Protein AF-A0A090QZ51-F1 (afdb_monomer_lite)

InterPro domains:
  IPR001182 Probable peptidoglycan glycosyltransferase FtsW/RodA [PF01098] (1-153)
  IPR001182 Probable peptidoglycan glycosyltransferase FtsW/RodA [PTHR30474] (1-156)

pLDDT: mean 74.0, std 7.97, range [52.38, 86.44]

Secondary structure (DSSP, 8-state):
-HHHHHHTSPSSPPHHHHHHHHHHHHHHHHHHHTTT-HHHHHHHHHHHHHHHHHTT--HHHHHHHHHHHHHHHHHIIIII--HHHHHHHHHHH-GGGSTTTTTHHHHHHHHHHHHTTTT-S-TT--HHHHTT-STTTTTTTHHHHHHHHHHHHHHHH-

Sequence (158 aa):
MVARFIGNRPLPPSLKHIVIALIMVFVPTILIAKQPDLGTSILIAASGIFVLFLSGISWRIISASVVLVGAFIPVLWLFLMRDYQRTRVLTLFNPESDPLGAGYHIIQSKIAIGSGGLSGKGWMQGTQSQLEFLPERHTDFIFAVIAEEWGLSALLAC

Radius of gyration: 21.2 Å; chains: 1; bounding box: 47×28×55 Å

Organism: NCBI:txid754436

Foldseek 3Di:
DLLVLLVVDDPPDDPVNVVVLVCVQVVVLVVVVVVVNPPVSVVSVVVSLVSNVVRPDDPVVNVVVVVVVVVCVVVCVPPPDDPVRVVLVVCVVPVPVCCPPNSVQVVLLVCLLVQLAAAAPADPSRPSLVVPSHPCCPPPRVVSVCSRHGNPPVVVVD

Structure (mmCIF, N/CA/C/O backbone):
data_AF-A0A090QZ51-F1
#
_entry.id   AF-A0A090QZ51-F1
#
loop_
_atom_site.group_PDB
_atom_site.id
_atom_site.type_symbol
_atom_site.label_atom_id
_atom_site.label_alt_id
_atom_site.label_comp_id
_atom_site.label_asym_id
_atom_site.label_entity_id
_atom_site.label_seq_id
_atom_site.pdbx_PDB_ins_code
_atom_site.Cartn_x
_atom_site.Cartn_y
_atom_site.Cartn_z
_atom_site.occupancy
_atom_site.B_iso_or_equiv
_atom_site.auth_seq_id
_atom_site.auth_comp_id
_atom_site.auth_asym_id
_atom_site.auth_atom_id
_atom_site.pdbx_PDB_model_num
ATOM 1 N N . MET A 1 1 ? -0.083 8.899 20.136 1.00 59.91 1 MET A N 1
ATOM 2 C CA . MET A 1 1 ? -1.198 9.296 21.034 1.00 59.91 1 MET A CA 1
ATOM 3 C C . MET A 1 1 ? -1.954 8.086 21.584 1.00 59.91 1 MET A C 1
ATOM 5 O O . MET A 1 1 ? -2.050 7.964 22.797 1.00 59.91 1 MET A O 1
ATOM 9 N N . VAL A 1 2 ? -2.392 7.156 20.727 1.00 58.47 2 VAL A N 1
ATOM 10 C CA . VAL A 1 2 ? -3.132 5.936 21.120 1.00 58.47 2 VAL A CA 1
ATOM 11 C C . VAL A 1 2 ? -2.358 5.043 22.103 1.00 58.47 2 VAL A C 1
ATOM 13 O O . VAL A 1 2 ? -2.898 4.672 23.140 1.00 58.47 2 VAL A O 1
ATOM 16 N N . ALA A 1 3 ? -1.069 4.784 21.851 1.00 59.44 3 ALA A N 1
ATOM 17 C CA . ALA A 1 3 ? -0.232 3.965 22.739 1.00 59.44 3 ALA A CA 1
ATOM 18 C C . ALA A 1 3 ? -0.116 4.531 24.171 1.00 59.44 3 ALA A C 1
ATOM 20 O O . ALA A 1 3 ? -0.219 3.791 25.145 1.00 59.44 3 ALA A O 1
ATOM 21 N N . ARG A 1 4 ? 0.009 5.859 24.318 1.00 58.78 4 ARG A N 1
ATOM 22 C CA . ARG A 1 4 ? 0.072 6.530 25.631 1.00 58.78 4 ARG A CA 1
ATOM 23 C C . ARG A 1 4 ? -1.274 6.504 26.364 1.00 58.78 4 ARG A C 1
ATOM 25 O O . ARG A 1 4 ? -1.302 6.443 27.586 1.00 58.78 4 ARG A O 1
ATOM 32 N N . PHE A 1 5 ? -2.384 6.554 25.627 1.00 61.53 5 PHE A N 1
ATOM 33 C CA . PHE A 1 5 ? -3.726 6.495 26.209 1.00 61.53 5 PHE A CA 1
ATOM 34 C C . PHE A 1 5 ? -4.056 5.100 26.760 1.00 61.53 5 PHE A C 1
ATOM 36 O O . PHE A 1 5 ? -4.662 4.993 27.824 1.00 61.53 5 PHE A O 1
ATOM 43 N N . ILE A 1 6 ? -3.624 4.049 26.058 1.00 59.75 6 ILE A N 1
ATOM 44 C CA . ILE A 1 6 ? -3.829 2.653 26.462 1.00 59.75 6 ILE A CA 1
ATOM 45 C C . ILE A 1 6 ? -2.866 2.246 27.588 1.00 59.75 6 ILE A C 1
ATOM 47 O O . ILE A 1 6 ? -3.295 1.595 28.533 1.00 59.75 6 ILE A O 1
ATOM 51 N N . GLY A 1 7 ? -1.604 2.691 27.550 1.00 58.34 7 GLY A N 1
ATOM 52 C CA . GLY A 1 7 ? -0.595 2.331 28.557 1.00 58.34 7 GLY A CA 1
ATOM 53 C C . GLY A 1 7 ? -0.881 2.818 29.986 1.00 58.34 7 GLY A C 1
ATOM 54 O O . GLY A 1 7 ? -0.358 2.251 30.936 1.00 58.34 7 GLY A O 1
ATOM 55 N N . ASN A 1 8 ? -1.739 3.829 30.160 1.00 57.94 8 ASN A N 1
ATOM 56 C CA . ASN A 1 8 ? -2.098 4.370 31.478 1.00 57.94 8 ASN A CA 1
ATOM 57 C C . ASN A 1 8 ? -3.334 3.702 32.111 1.00 57.94 8 ASN A C 1
ATOM 59 O O . ASN A 1 8 ? -3.829 4.194 33.127 1.00 57.94 8 ASN A O 1
ATOM 63 N N . ARG A 1 9 ? -3.892 2.640 31.511 1.00 61.78 9 ARG A N 1
ATOM 64 C CA . ARG A 1 9 ? -5.126 2.000 31.996 1.00 61.78 9 ARG A CA 1
ATOM 65 C C . ARG A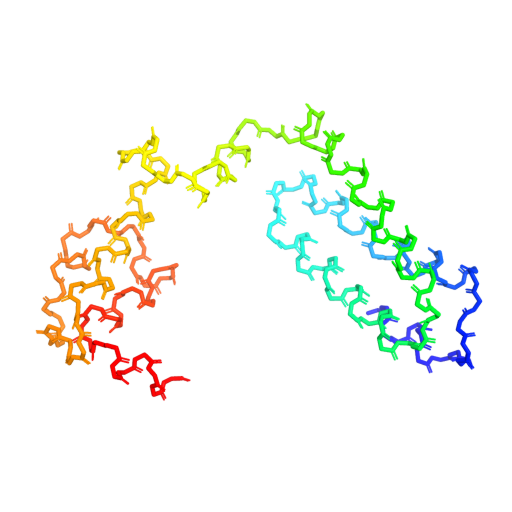 1 9 ? -4.940 0.496 32.218 1.00 61.78 9 ARG A C 1
ATOM 67 O O . ARG A 1 9 ? -4.186 -0.132 31.480 1.00 61.78 9 ARG A O 1
ATOM 74 N N . PRO A 1 10 ? -5.628 -0.093 33.215 1.00 55.59 10 PRO A N 1
ATOM 75 C CA . PRO A 1 10 ? -5.547 -1.525 33.464 1.00 55.59 10 PRO A CA 1
ATOM 76 C C . PRO A 1 10 ? -6.090 -2.316 32.268 1.00 55.59 10 PRO A C 1
ATOM 78 O O . PRO A 1 10 ? -7.141 -1.994 31.709 1.00 55.59 10 PRO A O 1
ATOM 81 N N . LEU A 1 11 ? -5.351 -3.356 31.890 1.00 57.41 11 LEU A N 1
ATOM 82 C CA . LEU A 1 11 ? -5.754 -4.365 30.915 1.00 57.41 11 LEU A CA 1
ATOM 83 C C . LEU A 1 11 ? -6.734 -5.342 31.599 1.00 57.41 11 LEU A C 1
ATOM 85 O O . LEU A 1 11 ? -6.467 -5.728 32.739 1.00 57.41 11 LEU A O 1
ATOM 89 N N . PRO A 1 12 ? -7.828 -5.793 30.955 1.00 56.56 12 PRO A N 1
ATOM 90 C CA . PRO A 1 12 ? -8.292 -5.471 29.605 1.00 56.56 12 PRO A CA 1
ATOM 91 C C . PRO A 1 12 ? -9.102 -4.154 29.531 1.00 56.56 12 PRO A C 1
ATOM 93 O O . PRO A 1 12 ? -9.893 -3.852 30.430 1.00 56.56 12 PRO A O 1
ATOM 96 N N . PRO A 1 13 ? -8.975 -3.376 28.438 1.00 62.75 13 PRO A N 1
ATOM 97 C CA . PRO A 1 13 ? -9.708 -2.123 28.269 1.00 62.75 13 PRO A CA 1
ATOM 98 C C . PRO A 1 13 ? -11.216 -2.371 28.108 1.00 62.75 13 PRO A C 1
ATOM 100 O O . PRO A 1 13 ? -11.648 -3.216 27.325 1.00 62.75 13 PRO A O 1
ATOM 103 N N . SER A 1 14 ? -12.045 -1.597 28.817 1.00 68.62 14 SER A N 1
ATOM 104 C CA . SER A 1 14 ? -13.505 -1.683 28.654 1.00 68.62 14 SER A CA 1
ATOM 105 C C . SER A 1 14 ? -13.958 -1.172 27.277 1.00 68.62 14 SER A C 1
ATOM 107 O O . SER A 1 14 ? -13.278 -0.345 26.666 1.00 68.62 14 SER A O 1
ATOM 109 N N . LEU A 1 15 ? -15.144 -1.592 26.812 1.00 66.56 15 LEU A N 1
ATOM 110 C CA . LEU A 1 15 ? -15.724 -1.183 25.518 1.00 66.56 15 LEU A CA 1
ATOM 111 C C . LEU A 1 15 ? -15.686 0.338 25.281 1.00 66.56 15 LEU A C 1
ATOM 113 O O . LEU A 1 15 ? -15.409 0.780 24.170 1.00 66.56 15 LEU A O 1
ATOM 117 N N . LYS A 1 16 ? -15.879 1.148 26.331 1.00 69.19 16 LYS A N 1
ATOM 118 C CA . LYS A 1 16 ? -15.796 2.617 26.247 1.00 69.19 16 LYS A CA 1
ATOM 119 C C . LYS A 1 16 ? -14.405 3.101 25.819 1.00 69.19 16 LYS A C 1
ATOM 121 O O . LYS A 1 16 ? -14.299 4.039 25.040 1.00 69.19 16 LYS A O 1
ATOM 126 N N . HIS A 1 17 ? -13.341 2.453 26.289 1.00 69.56 17 HIS A N 1
ATOM 127 C CA . HIS A 1 17 ? -11.962 2.810 25.947 1.00 69.56 17 HIS A CA 1
ATOM 128 C C . HIS A 1 17 ? -11.594 2.386 24.529 1.00 69.56 17 HIS A C 1
ATOM 130 O O . HIS A 1 17 ? -10.892 3.126 23.848 1.00 69.56 17 HIS A O 1
ATOM 136 N N . ILE A 1 18 ? -12.114 1.242 24.074 1.00 68.88 18 ILE A N 1
ATOM 137 C CA . ILE A 1 18 ? -11.956 0.782 22.691 1.00 68.88 18 ILE A CA 1
ATOM 138 C C . ILE A 1 18 ? -12.627 1.775 21.739 1.00 68.88 18 ILE A C 1
ATOM 140 O O . ILE A 1 18 ? -11.999 2.206 20.780 1.00 68.88 18 ILE A O 1
ATOM 144 N N . VAL A 1 19 ? -13.854 2.213 22.039 1.00 71.75 19 VAL A N 1
ATOM 145 C CA . VAL A 1 19 ? -14.571 3.209 21.224 1.00 71.75 19 VAL A CA 1
ATOM 146 C C . VAL A 1 19 ? -13.844 4.558 21.207 1.00 71.75 19 VAL A C 1
ATOM 148 O O . VAL A 1 19 ? -13.695 5.150 20.143 1.00 71.75 19 VAL A O 1
ATOM 151 N N . ILE A 1 20 ? -13.329 5.034 22.346 1.00 74.06 20 ILE A N 1
ATOM 152 C CA . ILE A 1 20 ? -12.560 6.291 22.402 1.00 74.06 20 ILE A CA 1
ATOM 153 C C . ILE A 1 20 ? -11.255 6.180 21.601 1.00 74.06 20 ILE A C 1
ATOM 155 O O . ILE A 1 20 ? -10.926 7.092 20.845 1.00 74.06 20 ILE A O 1
ATOM 159 N N . ALA A 1 21 ? -10.527 5.066 21.724 1.00 70.31 21 ALA A N 1
ATOM 160 C CA . ALA A 1 21 ? -9.316 4.824 20.943 1.00 70.31 21 ALA A CA 1
ATOM 161 C C . ALA A 1 21 ? -9.622 4.739 19.439 1.00 70.31 21 ALA A C 1
ATOM 163 O O . ALA A 1 21 ? -8.885 5.305 18.635 1.00 70.31 21 ALA A O 1
ATOM 164 N N . LEU A 1 22 ? -10.740 4.106 19.071 1.00 72.31 22 LEU A N 1
ATOM 165 C CA . LEU A 1 22 ? -11.214 4.022 17.694 1.00 72.31 22 LEU A CA 1
ATOM 166 C C . LEU A 1 22 ? -11.517 5.414 17.136 1.00 72.31 22 LEU A C 1
ATOM 168 O O . LEU A 1 22 ? -11.016 5.756 16.075 1.00 72.31 22 LEU A O 1
ATOM 172 N N . ILE A 1 23 ? -12.255 6.252 17.868 1.00 77.31 23 ILE A N 1
ATOM 173 C CA . ILE A 1 23 ? -12.541 7.638 17.464 1.00 77.31 23 ILE A CA 1
ATOM 174 C C . ILE A 1 23 ? -11.238 8.427 17.289 1.00 77.31 23 ILE A C 1
ATOM 176 O O . ILE A 1 23 ? -11.077 9.145 16.305 1.00 77.31 23 ILE A O 1
ATOM 180 N N . MET A 1 24 ? -10.276 8.252 18.197 1.00 72.44 24 MET A N 1
ATOM 181 C CA . MET A 1 24 ? -8.984 8.937 18.137 1.00 72.44 24 MET A CA 1
ATOM 182 C C . MET A 1 24 ? -8.148 8.546 16.904 1.00 72.44 24 MET A C 1
ATOM 184 O O . MET A 1 24 ? -7.332 9.346 16.455 1.00 72.44 24 MET A O 1
ATOM 188 N N . VAL A 1 25 ? -8.353 7.344 16.353 1.00 72.12 25 VAL A N 1
ATOM 189 C CA . VAL A 1 25 ? -7.737 6.880 15.096 1.00 72.12 25 VAL A CA 1
ATOM 190 C C . VAL A 1 25 ? -8.566 7.306 13.883 1.00 72.12 25 VAL A C 1
ATOM 192 O O . VAL A 1 25 ? -8.025 7.842 12.925 1.00 72.12 25 VAL A O 1
ATOM 195 N N . PHE A 1 26 ? -9.885 7.123 13.922 1.00 74.12 26 PHE A N 1
ATOM 196 C CA . PHE A 1 26 ? -10.756 7.358 12.770 1.00 74.12 26 PHE A CA 1
ATOM 197 C C . PHE A 1 26 ? -10.894 8.836 12.406 1.00 74.12 26 PHE A C 1
ATOM 199 O O . PHE A 1 26 ? -10.982 9.153 11.223 1.00 74.12 26 PHE A O 1
ATOM 206 N N . VAL A 1 27 ? -10.879 9.750 13.382 1.00 77.88 27 VAL A N 1
ATOM 207 C CA . VAL A 1 27 ? -10.945 11.197 13.117 1.00 77.88 27 VAL A CA 1
ATOM 208 C C . VAL A 1 27 ? -9.797 11.663 12.205 1.00 77.88 27 VAL A C 1
ATOM 210 O O . VAL A 1 27 ? -10.092 12.216 11.141 1.00 77.88 27 VAL A O 1
ATOM 213 N N . PRO A 1 28 ? -8.508 11.427 12.532 1.00 73.94 28 PRO A N 1
ATOM 214 C CA . PRO A 1 28 ? -7.417 11.790 11.632 1.00 73.94 28 PRO A CA 1
ATOM 215 C C . PRO A 1 28 ? -7.437 10.982 10.329 1.00 73.94 28 PRO A C 1
ATOM 217 O O . PRO A 1 28 ? -7.177 11.556 9.277 1.00 73.94 28 PRO A O 1
ATOM 220 N N . THR A 1 29 ? -7.817 9.698 10.344 1.00 71.50 29 THR A N 1
ATOM 221 C CA . THR A 1 29 ? -7.929 8.896 9.112 1.00 71.50 29 THR A CA 1
ATOM 222 C C . THR A 1 29 ? -8.936 9.490 8.120 1.00 71.50 29 THR A C 1
ATOM 224 O O . THR A 1 29 ? -8.632 9.579 6.934 1.00 71.50 29 THR A O 1
ATOM 227 N N . ILE A 1 30 ? -10.106 9.950 8.579 1.00 72.81 30 ILE A N 1
ATOM 228 C CA . ILE A 1 30 ? -11.128 10.573 7.718 1.00 72.81 30 ILE A CA 1
ATOM 229 C C . ILE A 1 30 ? -10.653 11.932 7.185 1.00 72.81 30 ILE A C 1
ATOM 231 O O . ILE A 1 30 ? -10.905 12.267 6.026 1.00 72.81 30 ILE A O 1
ATOM 235 N N . LEU A 1 31 ? -9.953 12.714 8.010 1.00 74.00 31 LEU A N 1
ATOM 236 C CA . LEU A 1 31 ? -9.359 13.987 7.592 1.00 74.00 31 LEU A CA 1
ATOM 237 C C . LEU A 1 31 ? -8.300 13.793 6.498 1.00 74.00 31 LEU A C 1
ATOM 239 O O . LEU A 1 31 ? -8.300 14.537 5.521 1.00 74.00 31 LEU A O 1
ATOM 243 N N . ILE A 1 32 ? -7.459 12.767 6.621 1.00 70.31 32 ILE A N 1
ATOM 244 C CA . ILE A 1 32 ? -6.428 12.426 5.628 1.00 70.31 32 ILE A CA 1
ATOM 245 C C . ILE A 1 32 ? -7.060 11.836 4.362 1.00 70.31 32 ILE A C 1
ATOM 247 O O . ILE A 1 32 ? -6.663 12.179 3.254 1.00 70.31 32 ILE A O 1
ATOM 251 N N . ALA A 1 33 ? -8.110 11.023 4.495 1.00 67.00 33 ALA A N 1
ATOM 252 C CA . ALA A 1 33 ? -8.848 10.496 3.348 1.00 67.00 33 ALA A CA 1
ATOM 253 C C . ALA A 1 33 ? -9.507 11.606 2.503 1.00 67.00 33 ALA A C 1
ATOM 255 O O . ALA A 1 33 ? -9.681 11.441 1.296 1.00 67.00 33 ALA A O 1
ATOM 256 N N . LYS A 1 34 ? -9.842 12.757 3.108 1.00 68.81 34 LYS A N 1
ATOM 257 C CA . LYS A 1 34 ? -10.276 13.953 2.367 1.00 68.81 34 LYS A CA 1
ATOM 258 C C . LYS A 1 34 ? -9.147 14.641 1.590 1.00 68.81 34 LYS A C 1
ATOM 260 O O . LYS A 1 34 ? -9.459 15.390 0.668 1.00 68.81 34 LYS A O 1
ATOM 265 N N . GLN A 1 35 ? -7.884 14.419 1.957 1.00 60.88 35 GLN A N 1
ATOM 266 C CA . GLN A 1 35 ? -6.686 15.010 1.341 1.00 60.88 35 GLN A CA 1
ATOM 267 C C . GLN A 1 35 ? -6.100 14.142 0.209 1.00 60.88 35 GLN A C 1
ATOM 269 O O . GLN A 1 35 ? -4.918 14.187 -0.076 1.00 60.88 35 GLN A O 1
ATOM 274 N N . PRO A 1 36 ? -6.950 13.470 -0.575 1.00 64.31 36 PRO A N 1
ATOM 275 C CA . PRO A 1 36 ? -6.607 12.312 -1.425 1.00 64.31 36 PRO A CA 1
ATOM 276 C C . PRO A 1 36 ? -5.461 11.336 -1.048 1.00 64.31 36 PRO A C 1
ATOM 278 O O . PRO A 1 36 ? -5.125 10.488 -1.880 1.00 64.31 36 PRO A O 1
ATOM 281 N N . ASP A 1 37 ? -4.915 11.362 0.172 1.00 69.62 37 ASP A N 1
ATOM 282 C CA . ASP A 1 37 ? -3.750 10.569 0.596 1.00 69.62 37 ASP A CA 1
ATOM 283 C C . ASP A 1 37 ? -4.140 9.196 1.169 1.00 69.62 37 ASP A C 1
ATOM 285 O O . ASP A 1 37 ? -4.020 8.901 2.365 1.00 69.62 37 ASP A O 1
ATOM 289 N N . LEU A 1 38 ? -4.613 8.314 0.283 1.00 67.38 38 LEU A N 1
ATOM 290 C CA . LEU A 1 38 ? -5.050 6.961 0.645 1.00 67.38 38 LEU A CA 1
ATOM 291 C C . LEU A 1 38 ? -3.957 6.148 1.360 1.00 67.38 38 LEU A C 1
ATOM 293 O O . LEU A 1 38 ? -4.256 5.471 2.343 1.00 67.38 38 LEU A O 1
ATOM 297 N N . GLY A 1 39 ? -2.698 6.235 0.919 1.00 68.19 39 GLY A N 1
ATOM 298 C CA . GLY A 1 39 ? -1.596 5.446 1.486 1.00 68.19 39 GLY A CA 1
ATOM 299 C C . GLY A 1 39 ? -1.346 5.743 2.967 1.00 68.19 39 GLY A C 1
ATOM 300 O O . GLY A 1 39 ? -1.324 4.836 3.801 1.00 68.19 39 GLY A O 1
ATOM 301 N N . THR A 1 40 ? -1.252 7.024 3.319 1.00 73.81 40 THR A N 1
ATOM 302 C CA . THR A 1 40 ? -1.020 7.473 4.698 1.00 73.81 40 THR A CA 1
ATOM 303 C C . THR A 1 40 ? -2.193 7.110 5.610 1.00 73.81 40 THR A C 1
ATOM 305 O O . THR A 1 40 ? -1.996 6.693 6.753 1.00 73.81 40 THR A O 1
ATOM 308 N N . SER A 1 41 ? -3.425 7.196 5.094 1.00 71.06 41 SER A N 1
ATOM 309 C CA . SER A 1 41 ? -4.629 6.820 5.844 1.00 71.06 41 SER A CA 1
ATOM 310 C C . SER A 1 41 ? -4.635 5.334 6.238 1.00 71.06 41 SER A C 1
ATOM 312 O O . SER A 1 41 ? -4.970 5.001 7.379 1.00 71.06 41 SER A O 1
ATOM 314 N N . ILE A 1 42 ? -4.182 4.452 5.335 1.00 73.88 42 ILE A N 1
ATOM 315 C CA . ILE A 1 42 ? -4.084 3.004 5.565 1.00 73.88 42 ILE A CA 1
ATOM 316 C C . ILE A 1 42 ? -2.993 2.698 6.593 1.00 73.88 42 ILE A C 1
ATOM 318 O O . ILE A 1 42 ? -3.230 1.913 7.510 1.00 73.88 42 ILE A O 1
ATOM 322 N N . LEU A 1 43 ? -1.827 3.345 6.500 1.00 76.38 43 LEU A N 1
ATOM 323 C CA . LEU A 1 43 ? -0.732 3.174 7.465 1.00 76.38 43 LEU A CA 1
ATOM 324 C C . LEU A 1 43 ? -1.148 3.561 8.893 1.00 76.38 43 LEU A C 1
ATOM 326 O O . LEU A 1 43 ? -0.862 2.842 9.855 1.00 76.38 43 LEU A O 1
ATOM 330 N N . ILE A 1 44 ? -1.867 4.674 9.048 1.00 75.62 44 ILE A N 1
ATOM 331 C CA . ILE A 1 44 ? -2.365 5.127 10.355 1.00 75.62 44 ILE A CA 1
ATOM 332 C C . ILE A 1 44 ? -3.440 4.177 10.895 1.00 75.62 44 ILE A C 1
ATOM 334 O O . ILE A 1 44 ? -3.420 3.833 12.077 1.00 75.62 44 ILE A O 1
ATOM 338 N N . ALA A 1 45 ? -4.346 3.701 10.039 1.00 72.75 45 ALA A N 1
ATOM 339 C CA . ALA A 1 45 ? -5.345 2.714 10.439 1.00 72.75 45 ALA A CA 1
ATOM 340 C C . ALA A 1 45 ? -4.690 1.392 10.881 1.00 72.75 45 ALA A C 1
ATOM 342 O O . ALA A 1 45 ? -4.999 0.883 11.959 1.00 72.75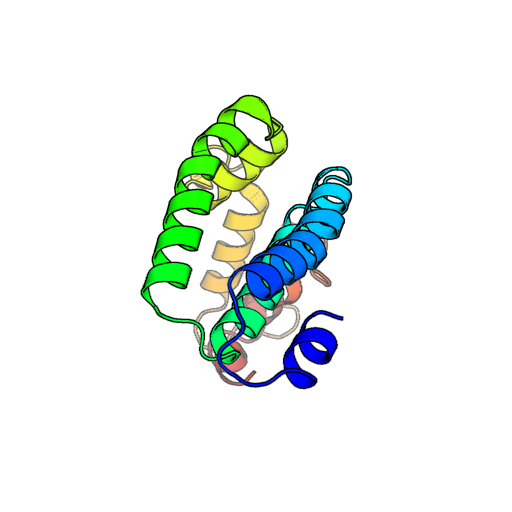 45 ALA A O 1
ATOM 343 N N . ALA A 1 46 ? -3.742 0.870 10.097 1.00 76.06 46 ALA A N 1
ATOM 344 C CA . ALA A 1 46 ? -3.037 -0.375 10.390 1.00 76.06 46 ALA A CA 1
ATOM 345 C C . ALA A 1 46 ? -2.233 -0.287 11.695 1.00 76.06 46 ALA A C 1
ATOM 347 O O . ALA A 1 46 ? -2.338 -1.166 12.550 1.00 76.06 46 ALA A O 1
ATOM 348 N N . SER A 1 47 ? -1.487 0.802 11.896 1.00 76.94 47 SER A N 1
ATOM 349 C CA . SER A 1 47 ? -0.734 1.030 13.137 1.00 76.94 47 SER A CA 1
ATOM 350 C C . SER A 1 47 ? -1.646 1.193 14.359 1.00 76.94 47 SER A C 1
ATOM 352 O O . SER A 1 47 ? -1.361 0.630 15.416 1.00 76.94 47 SER A O 1
ATOM 354 N N . GLY A 1 48 ? -2.781 1.889 14.227 1.00 72.94 48 GLY A N 1
ATOM 355 C CA . GLY A 1 48 ? -3.790 1.994 15.286 1.00 72.94 48 GLY A CA 1
ATOM 356 C C . GLY A 1 48 ? -4.380 0.636 15.683 1.00 72.94 48 GLY A C 1
ATOM 357 O O . GLY A 1 48 ? -4.480 0.330 16.873 1.00 72.94 48 GLY A O 1
ATOM 358 N N . ILE A 1 49 ? -4.705 -0.205 14.697 1.00 72.38 49 ILE A N 1
ATOM 359 C CA . ILE A 1 49 ? -5.185 -1.578 14.913 1.00 72.38 49 ILE A C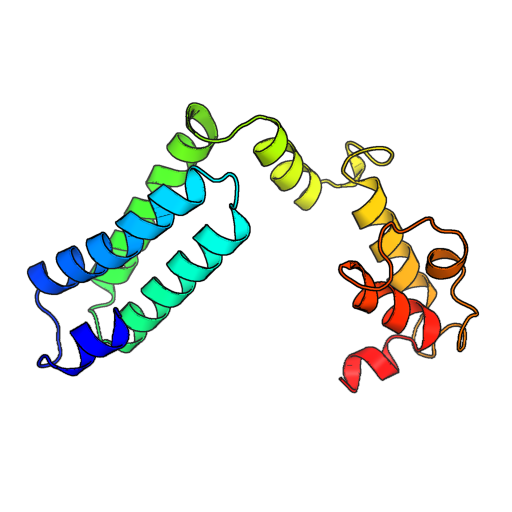A 1
ATOM 360 C C . ILE A 1 49 ? -4.106 -2.432 15.587 1.00 72.38 49 ILE A C 1
ATOM 362 O O . ILE A 1 49 ? -4.414 -3.172 16.517 1.00 72.38 49 ILE A O 1
ATOM 366 N N . PHE A 1 50 ? -2.844 -2.299 15.179 1.00 76.38 50 PHE A N 1
ATOM 367 C CA . PHE A 1 50 ? -1.730 -3.047 15.765 1.00 76.38 50 PHE A CA 1
ATOM 368 C C . PHE A 1 50 ? -1.533 -2.730 17.256 1.00 76.38 50 PHE A C 1
ATOM 370 O O . PHE A 1 50 ? -1.332 -3.628 18.073 1.00 76.38 50 PHE A O 1
ATOM 377 N N . VAL A 1 51 ? -1.681 -1.461 17.647 1.00 72.94 51 VAL A N 1
ATOM 378 C CA . VAL A 1 51 ? -1.633 -1.055 19.062 1.00 72.94 51 VAL A CA 1
ATOM 379 C C . VAL A 1 51 ? -2.821 -1.623 19.852 1.00 72.94 51 VAL A C 1
ATOM 381 O O . VAL A 1 51 ? -2.651 -2.062 20.988 1.00 72.94 51 VAL A O 1
ATOM 384 N N . LEU A 1 52 ? -4.020 -1.655 19.260 1.00 71.50 52 LEU A N 1
ATOM 385 C CA . LEU A 1 52 ? -5.200 -2.272 19.879 1.00 71.50 52 LEU A CA 1
ATOM 386 C C . LEU A 1 52 ? -5.046 -3.794 20.023 1.00 71.50 52 LEU A C 1
ATOM 388 O O . LEU A 1 52 ? -5.466 -4.359 21.031 1.00 71.50 52 LEU A O 1
ATOM 392 N N . PHE A 1 53 ? -4.398 -4.443 19.057 1.00 72.00 53 PHE A N 1
ATOM 393 C CA . PHE A 1 53 ? -4.073 -5.866 19.099 1.00 72.00 53 PHE A CA 1
ATOM 394 C C . PHE A 1 53 ? -3.122 -6.201 20.258 1.00 72.00 53 PHE A C 1
ATOM 396 O O . PHE A 1 53 ? -3.394 -7.112 21.039 1.00 72.00 53 PHE A O 1
ATOM 403 N N . LEU A 1 54 ? -2.060 -5.408 20.440 1.00 70.94 54 LEU A N 1
ATOM 404 C CA . LEU A 1 54 ? -1.110 -5.560 21.552 1.00 70.94 54 LEU A CA 1
ATOM 405 C C . LEU A 1 54 ? -1.726 -5.266 22.931 1.00 70.94 54 LEU A C 1
ATOM 407 O O . LEU A 1 54 ? -1.192 -5.694 23.950 1.00 70.94 54 LEU A O 1
ATOM 411 N N . SER A 1 55 ? -2.871 -4.581 22.982 1.00 68.88 55 SER A N 1
ATOM 412 C CA . SER A 1 55 ? -3.587 -4.243 24.219 1.00 68.88 55 SER A CA 1
ATOM 413 C C . SER A 1 55 ? -4.378 -5.415 24.837 1.00 68.88 55 SER A C 1
ATOM 415 O O . SER A 1 55 ? -5.173 -5.192 25.753 1.00 68.88 55 SER A O 1
ATOM 417 N N . GLY A 1 56 ? -4.228 -6.652 24.349 1.00 66.69 56 GLY A N 1
ATOM 418 C CA . GLY A 1 56 ? -4.872 -7.835 24.943 1.00 66.69 56 GLY A CA 1
ATOM 419 C C . GLY A 1 56 ? -6.403 -7.855 24.826 1.00 66.69 56 GLY A C 1
ATOM 420 O O . GLY A 1 56 ? -7.090 -8.411 25.683 1.00 66.69 56 GLY A O 1
ATOM 421 N N . ILE A 1 57 ? -6.960 -7.217 23.791 1.00 72.31 57 ILE A N 1
ATOM 422 C CA . ILE A 1 57 ? -8.406 -7.193 23.532 1.00 72.31 57 ILE A CA 1
ATOM 423 C C . ILE A 1 57 ? -8.894 -8.603 23.169 1.00 72.31 57 ILE A C 1
ATOM 425 O O . ILE A 1 57 ? -8.229 -9.350 22.456 1.00 72.31 57 ILE A O 1
ATOM 429 N N . SER A 1 58 ? -10.094 -8.970 23.633 1.00 74.81 58 SER A N 1
ATOM 430 C CA . SER A 1 58 ? -10.692 -10.269 23.308 1.00 74.81 58 SER A CA 1
ATOM 431 C C . SER A 1 58 ? -10.830 -10.473 21.792 1.00 74.81 58 SER A C 1
ATOM 433 O O . SER A 1 58 ? -11.320 -9.589 21.081 1.00 74.81 58 SER A O 1
ATOM 435 N N . TRP A 1 59 ? -10.489 -11.671 21.310 1.00 71.88 59 TRP A N 1
ATOM 436 C CA . TRP A 1 59 ? -10.518 -12.020 19.882 1.00 71.88 59 TRP A CA 1
ATOM 437 C C . TRP A 1 59 ? -11.887 -11.802 19.220 1.00 71.88 59 TRP A C 1
ATOM 439 O O . TRP A 1 59 ? -11.960 -11.479 18.040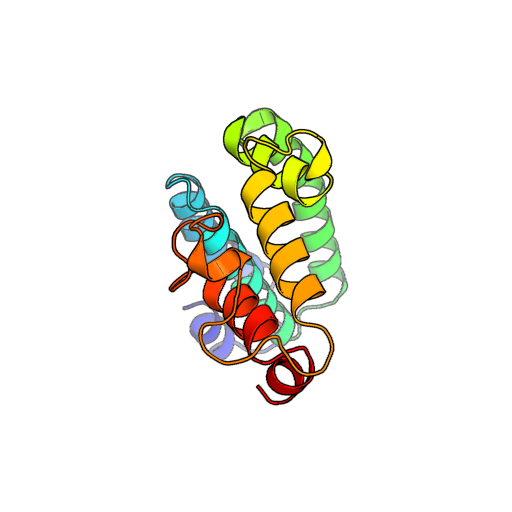 1.00 71.88 59 TRP A O 1
ATOM 449 N N . ARG A 1 60 ? -12.975 -11.907 20.000 1.00 76.00 60 ARG A N 1
ATOM 450 C CA . ARG A 1 60 ? -14.354 -11.641 19.553 1.00 76.00 60 ARG A CA 1
ATOM 451 C C . ARG A 1 60 ? -14.579 -10.187 19.140 1.00 76.00 60 ARG A C 1
ATOM 453 O O . ARG A 1 60 ? -15.295 -9.930 18.183 1.00 76.00 60 ARG A O 1
ATOM 460 N N . ILE A 1 61 ? -13.990 -9.232 19.862 1.00 73.81 61 ILE A N 1
ATOM 461 C CA . ILE A 1 61 ? -14.133 -7.804 19.543 1.00 73.81 61 ILE A CA 1
ATOM 462 C C . ILE A 1 61 ? -13.282 -7.463 18.320 1.00 73.81 61 ILE A C 1
ATOM 464 O O . ILE A 1 61 ? -13.726 -6.707 17.459 1.00 73.81 61 ILE A O 1
ATOM 468 N N . ILE A 1 62 ? -12.090 -8.058 18.211 1.00 74.50 62 ILE A N 1
ATOM 469 C CA . ILE A 1 62 ? -11.211 -7.889 17.049 1.00 74.50 62 ILE A CA 1
ATOM 470 C C . ILE A 1 62 ? -11.905 -8.424 15.793 1.00 74.50 62 ILE A C 1
ATOM 472 O O . ILE A 1 62 ? -12.042 -7.687 14.820 1.00 74.50 62 ILE A O 1
ATOM 476 N N . SER A 1 63 ? -12.419 -9.657 15.828 1.00 76.56 63 SER A N 1
ATOM 477 C CA . SER A 1 63 ? -13.123 -10.241 14.684 1.00 76.56 63 SER A CA 1
ATOM 478 C C . SER A 1 63 ? -14.390 -9.463 14.323 1.00 76.56 63 SER A C 1
ATOM 480 O O . SER A 1 63 ? -14.596 -9.172 13.148 1.00 76.56 63 SER A O 1
ATOM 482 N N . ALA A 1 64 ? -15.191 -9.037 15.305 1.00 79.00 64 ALA A N 1
ATOM 483 C CA . ALA A 1 64 ? -16.365 -8.197 15.058 1.00 79.00 64 ALA A CA 1
ATOM 484 C C . ALA A 1 64 ? -15.997 -6.858 14.397 1.00 79.00 64 ALA A C 1
ATOM 486 O O . ALA A 1 64 ? -16.676 -6.418 13.472 1.00 79.00 64 ALA A O 1
ATOM 487 N N . SER A 1 65 ? -14.899 -6.232 14.829 1.00 73.81 65 SER A N 1
ATOM 488 C CA . SER A 1 65 ? -14.421 -4.966 14.262 1.00 73.81 65 SER A CA 1
ATOM 489 C C . SER A 1 65 ? -13.929 -5.143 12.826 1.00 73.81 65 SER A C 1
ATOM 491 O O . SER A 1 65 ? -14.269 -4.343 11.960 1.00 73.81 65 SER A O 1
ATOM 493 N N . VAL A 1 66 ? -13.182 -6.215 12.551 1.00 79.06 66 VAL A N 1
ATOM 494 C CA . VAL A 1 66 ? -12.713 -6.548 11.197 1.00 79.06 66 VAL A CA 1
ATOM 495 C C . VAL A 1 66 ? -13.889 -6.822 10.262 1.00 79.06 66 VAL A C 1
ATOM 497 O O . VAL A 1 66 ? -13.903 -6.308 9.149 1.00 79.06 66 VAL A O 1
ATOM 500 N N . VAL A 1 67 ? -14.900 -7.569 10.713 1.00 81.69 67 VAL A N 1
ATOM 501 C CA . VAL A 1 67 ? -16.109 -7.838 9.921 1.00 81.69 67 VAL A CA 1
ATOM 502 C C . VAL A 1 67 ? -16.881 -6.549 9.642 1.00 81.69 67 VAL A C 1
ATOM 504 O O . VAL A 1 67 ? -17.305 -6.333 8.511 1.00 81.69 67 VAL A O 1
ATOM 507 N N . LEU A 1 68 ? -17.025 -5.666 10.635 1.00 77.75 68 LEU A N 1
ATOM 508 C CA . LEU A 1 68 ? -17.716 -4.387 10.467 1.00 77.75 68 LEU A CA 1
ATOM 509 C C . LEU A 1 68 ? -16.993 -3.476 9.462 1.00 77.75 68 LEU A C 1
ATOM 511 O O . LEU A 1 68 ? -17.629 -2.902 8.581 1.00 77.75 68 LEU A O 1
ATOM 515 N N . VAL A 1 69 ? -15.665 -3.373 9.564 1.00 77.25 69 VAL A N 1
ATOM 516 C CA . VAL A 1 69 ? -14.844 -2.613 8.608 1.00 77.25 69 VAL A CA 1
ATOM 517 C C . VAL A 1 69 ? -14.907 -3.252 7.219 1.00 77.25 69 VAL A C 1
ATOM 519 O O . VAL A 1 69 ? -15.097 -2.543 6.235 1.00 77.25 69 VAL A O 1
ATOM 522 N N . GLY A 1 70 ? -14.822 -4.581 7.134 1.00 79.06 70 GLY A N 1
ATOM 523 C CA . GLY A 1 70 ? -14.950 -5.337 5.889 1.00 79.06 70 GLY A CA 1
ATOM 524 C C . GLY A 1 70 ? -16.292 -5.107 5.193 1.00 79.06 70 GLY A C 1
ATOM 525 O O . GLY A 1 70 ? -16.333 -4.861 3.991 1.00 79.06 70 GLY A O 1
ATOM 526 N N . ALA A 1 71 ? -17.387 -5.087 5.954 1.00 80.75 71 ALA A N 1
ATOM 527 C CA . ALA A 1 71 ? -18.722 -4.777 5.446 1.00 80.75 71 ALA A CA 1
ATOM 528 C C . ALA A 1 71 ? -18.848 -3.330 4.930 1.00 80.75 71 ALA A C 1
ATOM 530 O O . ALA A 1 71 ? -19.697 -3.047 4.087 1.00 80.75 71 ALA A O 1
ATOM 531 N N . PHE A 1 72 ? -17.990 -2.418 5.394 1.00 75.94 72 PHE A N 1
ATOM 532 C CA . PHE A 1 72 ? -17.964 -1.024 4.949 1.00 75.94 72 PHE A CA 1
ATOM 533 C C . PHE A 1 72 ? -17.148 -0.803 3.660 1.00 75.94 72 PHE A C 1
ATOM 535 O O . PHE A 1 72 ? -17.345 0.202 2.977 1.00 75.94 72 PHE A O 1
ATOM 542 N N . ILE A 1 73 ? -16.281 -1.749 3.273 1.00 77.88 73 ILE A N 1
ATOM 543 C CA . ILE A 1 73 ? -15.486 -1.699 2.029 1.00 77.88 73 ILE A CA 1
ATOM 544 C C . ILE A 1 73 ? -16.342 -1.446 0.773 1.00 77.88 73 ILE A C 1
ATOM 546 O O . ILE A 1 73 ? -16.001 -0.530 0.022 1.00 77.88 73 ILE A O 1
ATOM 550 N N . PRO A 1 74 ? -17.445 -2.177 0.504 1.00 77.25 74 PRO A N 1
ATOM 551 C CA . PRO A 1 74 ? -18.246 -1.947 -0.702 1.00 77.25 74 PRO A CA 1
ATOM 552 C C . PRO A 1 74 ? -18.890 -0.555 -0.736 1.00 77.25 74 PRO A C 1
ATOM 554 O O . PRO A 1 74 ? -18.974 0.055 -1.801 1.00 77.25 74 PRO A O 1
ATOM 557 N N . VAL A 1 75 ? -19.287 -0.009 0.418 1.00 78.94 75 VAL A N 1
ATOM 558 C CA . VAL A 1 75 ? -19.809 1.365 0.516 1.00 78.94 75 VAL A CA 1
ATOM 559 C C . VAL A 1 75 ? -18.716 2.371 0.159 1.00 78.94 75 VAL A C 1
ATOM 561 O O . VAL A 1 75 ? -18.947 3.301 -0.614 1.00 78.94 75 VAL A O 1
ATOM 564 N N . LEU A 1 76 ? -17.507 2.150 0.674 1.00 75.94 76 LEU A N 1
ATOM 565 C CA . LEU A 1 76 ? -16.347 2.990 0.403 1.00 75.94 76 LEU A CA 1
ATOM 566 C C . LEU A 1 76 ? -15.962 2.953 -1.085 1.00 75.94 76 LEU A C 1
ATOM 568 O O . LEU A 1 76 ? -15.693 3.997 -1.677 1.00 75.94 76 LEU A O 1
ATOM 572 N N . TRP A 1 77 ? -16.029 1.776 -1.711 1.00 74.81 77 TRP A N 1
ATOM 573 C CA . TRP A 1 77 ? -15.764 1.589 -3.137 1.00 74.81 77 TRP A CA 1
ATOM 574 C C . TRP A 1 77 ? -16.787 2.304 -4.030 1.00 74.81 77 TRP A C 1
ATOM 576 O O . TRP A 1 77 ? -16.409 3.007 -4.969 1.00 74.81 77 TRP A O 1
ATOM 586 N N . LEU A 1 78 ? -18.082 2.143 -3.739 1.00 74.75 78 LEU A N 1
ATOM 587 C CA . LEU A 1 78 ? -19.169 2.639 -4.589 1.00 74.75 78 LEU A CA 1
ATOM 588 C C . LEU A 1 78 ? -19.419 4.144 -4.438 1.00 74.75 78 LEU A C 1
ATOM 590 O O . LEU A 1 78 ? -19.634 4.815 -5.445 1.00 74.75 78 LEU A O 1
ATOM 594 N N . PHE A 1 79 ? -19.364 4.678 -3.216 1.00 72.00 79 PHE A N 1
ATOM 595 C CA . PHE A 1 79 ? -19.780 6.059 -2.936 1.00 72.00 79 PHE A CA 1
ATOM 596 C C . PHE A 1 79 ? -18.630 7.023 -2.648 1.00 72.00 79 PHE A C 1
ATOM 598 O O . PHE A 1 79 ? -18.789 8.224 -2.854 1.00 72.00 79 PHE A O 1
ATOM 605 N N . LEU A 1 80 ? -17.493 6.531 -2.147 1.00 69.88 80 LEU A N 1
ATOM 606 C CA . LEU A 1 80 ? -16.423 7.393 -1.634 1.00 69.88 80 LEU A CA 1
ATOM 607 C C . LEU A 1 80 ? -15.196 7.440 -2.550 1.00 69.88 80 LEU A C 1
ATOM 609 O O . LEU A 1 80 ? -14.535 8.475 -2.639 1.00 69.88 80 LEU A O 1
ATOM 613 N N . MET A 1 81 ? -14.893 6.334 -3.232 1.00 73.75 81 MET A N 1
ATOM 614 C CA . MET A 1 81 ? -13.735 6.236 -4.114 1.00 73.75 81 MET A CA 1
ATOM 615 C C . MET A 1 81 ? -13.954 6.971 -5.438 1.00 73.75 81 MET A C 1
ATOM 617 O O . MET A 1 81 ? -14.938 6.734 -6.138 1.00 73.75 81 MET A O 1
ATOM 621 N N . ARG A 1 82 ? -12.990 7.819 -5.811 1.00 77.19 82 ARG A N 1
ATOM 622 C CA . ARG A 1 82 ? -12.949 8.454 -7.138 1.00 77.19 82 ARG A CA 1
ATOM 623 C C . ARG A 1 82 ? -12.454 7.474 -8.200 1.00 77.19 82 ARG A C 1
ATOM 625 O O . ARG A 1 82 ? -11.709 6.548 -7.884 1.00 77.19 82 ARG A O 1
ATOM 632 N N . ASP A 1 83 ? -12.774 7.734 -9.467 1.00 76.69 83 ASP A N 1
ATOM 633 C CA . ASP A 1 83 ? -12.410 6.839 -10.574 1.00 76.69 83 ASP A CA 1
ATOM 634 C C . ASP A 1 83 ? -10.901 6.576 -10.655 1.00 76.69 83 ASP A C 1
ATOM 636 O O . ASP A 1 83 ? -10.496 5.425 -10.761 1.00 76.69 83 ASP A O 1
ATOM 640 N N . TYR A 1 84 ? -10.052 7.591 -10.443 1.00 73.31 84 TYR A N 1
ATOM 641 C CA . TYR A 1 84 ? -8.593 7.402 -10.419 1.00 73.31 84 TYR A CA 1
ATOM 642 C C . TYR A 1 84 ? -8.118 6.435 -9.314 1.00 73.31 84 TYR A C 1
ATOM 644 O O . TYR A 1 84 ? -7.133 5.717 -9.491 1.00 73.31 84 TYR A O 1
ATOM 652 N N . GLN A 1 85 ? -8.804 6.410 -8.163 1.00 72.75 85 GLN A N 1
ATOM 653 C CA . GLN A 1 85 ? -8.469 5.530 -7.039 1.00 72.75 85 GLN A CA 1
ATOM 654 C C . GLN A 1 85 ? -8.853 4.089 -7.368 1.00 72.75 85 GLN A C 1
ATOM 656 O O . GLN A 1 85 ? -8.086 3.169 -7.087 1.00 72.75 85 GLN A O 1
ATOM 661 N N . ARG A 1 86 ? -10.004 3.903 -8.024 1.00 78.69 86 ARG A N 1
ATOM 662 C CA . ARG A 1 86 ? -10.442 2.598 -8.530 1.00 78.69 86 ARG A CA 1
ATOM 663 C C . ARG A 1 86 ? -9.497 2.090 -9.607 1.00 78.69 86 ARG A C 1
ATOM 665 O O . ARG A 1 86 ? -9.084 0.940 -9.520 1.00 78.69 86 ARG A O 1
ATOM 672 N N . THR A 1 87 ? -9.095 2.942 -10.554 1.00 77.81 87 THR A N 1
ATOM 673 C CA . THR A 1 87 ? -8.124 2.582 -11.594 1.00 77.81 87 THR A CA 1
ATOM 674 C C . THR A 1 87 ? -6.827 2.093 -10.965 1.00 77.81 87 THR A C 1
ATOM 676 O O . THR A 1 87 ? -6.400 0.998 -11.292 1.00 77.81 87 THR A O 1
ATOM 679 N N . ARG A 1 88 ? -6.258 2.795 -9.973 1.00 76.81 88 ARG A N 1
ATOM 680 C CA . ARG A 1 88 ? -5.043 2.319 -9.280 1.00 76.81 88 ARG A CA 1
ATOM 681 C C . ARG A 1 88 ? -5.207 0.935 -8.646 1.00 76.81 88 ARG A C 1
ATOM 683 O O . ARG A 1 88 ? -4.301 0.114 -8.754 1.00 76.81 88 ARG A O 1
ATOM 690 N N . VAL A 1 89 ? -6.340 0.666 -7.993 1.00 79.75 89 VAL A N 1
ATOM 691 C CA . VAL A 1 89 ? -6.597 -0.653 -7.390 1.00 79.75 89 VAL A CA 1
ATOM 692 C C . VAL A 1 89 ? -6.786 -1.723 -8.465 1.00 79.75 89 VAL A C 1
ATOM 694 O O . VAL A 1 89 ? -6.234 -2.810 -8.342 1.00 79.75 89 VAL A O 1
ATOM 697 N N . LEU A 1 90 ? -7.519 -1.429 -9.538 1.00 82.25 90 LEU A N 1
ATOM 698 C CA . LEU A 1 90 ? -7.726 -2.367 -10.642 1.00 82.25 90 LEU A CA 1
ATOM 699 C C . LEU A 1 90 ? -6.416 -2.678 -11.372 1.00 82.25 90 LEU A C 1
ATOM 701 O O . LEU A 1 90 ? -6.130 -3.845 -11.617 1.00 82.25 90 LEU A O 1
ATOM 705 N N . THR A 1 91 ? -5.587 -1.668 -11.634 1.00 81.50 91 THR A N 1
ATOM 706 C CA . THR A 1 91 ? -4.267 -1.820 -12.255 1.00 81.50 91 THR A CA 1
ATOM 707 C C . THR A 1 91 ? -3.292 -2.605 -11.367 1.00 81.50 91 THR A C 1
ATOM 709 O O . THR A 1 91 ? -2.416 -3.287 -11.888 1.00 81.50 91 THR A O 1
ATOM 712 N N . LEU A 1 92 ? -3.446 -2.584 -10.036 1.00 79.12 92 LEU A N 1
ATOM 713 C CA . LEU A 1 92 ? -2.660 -3.444 -9.140 1.00 79.12 92 LEU A CA 1
ATOM 714 C C . LEU A 1 92 ? -2.935 -4.935 -9.399 1.00 79.12 92 LEU A C 1
ATOM 716 O O . LEU A 1 92 ? -1.999 -5.734 -9.436 1.00 79.12 92 LEU A O 1
ATOM 720 N N . PHE A 1 93 ? -4.207 -5.307 -9.572 1.00 82.38 93 PHE A N 1
ATOM 721 C CA . PHE A 1 93 ? -4.611 -6.693 -9.829 1.00 82.38 93 PHE A CA 1
ATOM 722 C C . PHE A 1 93 ? -4.415 -7.100 -11.289 1.00 82.38 93 PHE A C 1
ATOM 724 O O . PHE A 1 93 ? -3.997 -8.223 -11.560 1.00 82.38 93 PHE A O 1
ATOM 731 N N . ASN A 1 94 ? -4.708 -6.195 -12.222 1.00 81.19 94 ASN A N 1
ATOM 732 C CA . ASN A 1 94 ? -4.550 -6.410 -13.650 1.00 81.19 94 ASN A CA 1
ATOM 733 C C . ASN A 1 94 ? -3.823 -5.221 -14.302 1.00 81.19 94 ASN A C 1
ATOM 735 O O . ASN A 1 94 ? -4.463 -4.325 -14.851 1.00 81.19 94 ASN A O 1
ATOM 739 N N . PRO A 1 95 ? -2.482 -5.192 -14.255 1.00 78.75 95 PRO A N 1
ATOM 740 C CA . PRO A 1 95 ? -1.710 -4.133 -14.899 1.00 78.75 95 PRO A CA 1
ATOM 741 C C . PRO A 1 95 ? -1.748 -4.223 -16.432 1.00 78.75 95 PRO A C 1
ATOM 743 O O . PRO A 1 95 ? -1.483 -3.232 -17.103 1.00 78.75 95 PRO A O 1
ATOM 746 N N . GLU A 1 96 ? -2.097 -5.384 -16.994 1.00 78.25 96 GLU A N 1
ATOM 747 C CA . GLU A 1 96 ? -2.133 -5.619 -18.444 1.00 78.25 96 GLU A CA 1
ATOM 748 C C . GLU A 1 96 ? -3.368 -5.017 -19.122 1.00 78.25 96 GLU A C 1
ATOM 750 O O . GLU A 1 96 ? -3.397 -4.904 -20.344 1.00 78.25 96 GLU A O 1
ATOM 755 N N . SER A 1 97 ? -4.380 -4.593 -18.356 1.00 80.25 97 SER A N 1
ATOM 756 C CA . SER A 1 97 ? -5.570 -3.948 -18.921 1.00 80.25 97 SER A CA 1
ATOM 757 C C . SER A 1 97 ? -5.282 -2.566 -19.515 1.00 80.25 97 SER A C 1
ATOM 759 O O . SER A 1 97 ? -6.034 -2.104 -20.367 1.00 80.25 97 SER A O 1
ATOM 761 N N . ASP A 1 98 ? -4.226 -1.896 -19.046 1.00 78.75 98 ASP A N 1
ATOM 762 C CA . ASP A 1 98 ? -3.764 -0.609 -19.573 1.00 78.75 98 ASP A CA 1
ATOM 763 C C . ASP A 1 98 ? -2.223 -0.539 -19.538 1.00 78.75 98 ASP A C 1
ATOM 765 O O . ASP A 1 98 ? -1.636 0.070 -18.635 1.00 78.75 98 ASP A O 1
ATOM 769 N N . PRO A 1 99 ? -1.548 -1.196 -20.501 1.00 73.75 99 PRO A N 1
ATOM 770 C CA . PRO A 1 99 ? -0.100 -1.352 -20.486 1.00 73.75 99 PRO A CA 1
ATOM 771 C C . PRO A 1 99 ? 0.656 -0.080 -20.884 1.00 73.75 99 PRO A C 1
ATOM 773 O O . PRO A 1 99 ? 1.859 -0.018 -20.657 1.00 73.75 99 PRO A O 1
ATOM 776 N N . LEU A 1 100 ? -0.013 0.917 -21.476 1.00 72.31 100 LEU A N 1
ATOM 777 C CA . LEU A 1 100 ? 0.593 2.189 -21.899 1.00 72.31 100 LEU A CA 1
ATOM 778 C C . LEU A 1 100 ? 0.255 3.358 -20.962 1.00 72.31 100 LEU A C 1
ATOM 780 O O . LEU A 1 100 ? 0.968 4.357 -20.972 1.00 72.31 100 LEU A O 1
ATOM 784 N N . GLY A 1 101 ? -0.805 3.246 -20.160 1.00 79.19 101 GLY A N 1
ATOM 785 C CA . GLY A 1 101 ? -1.187 4.239 -19.163 1.00 79.19 101 GLY A CA 1
ATOM 786 C C . GLY A 1 101 ? -0.802 3.812 -17.749 1.00 79.19 101 GLY A C 1
ATOM 787 O O . GLY A 1 101 ? 0.372 3.784 -17.381 1.00 79.19 101 GLY A O 1
ATOM 788 N N . ALA A 1 102 ? -1.802 3.491 -16.928 1.00 71.12 102 ALA A N 1
ATOM 789 C CA . ALA A 1 102 ? -1.609 3.266 -15.494 1.00 71.12 102 ALA A CA 1
ATOM 790 C C . ALA A 1 102 ? -0.713 2.052 -15.172 1.00 71.12 102 ALA A C 1
ATOM 792 O O . ALA A 1 102 ? -0.034 2.042 -14.143 1.00 71.12 102 ALA A O 1
ATOM 793 N N . GLY A 1 103 ? -0.715 1.025 -16.029 1.00 76.69 103 GLY A N 1
ATOM 794 C CA . GLY A 1 103 ? 0.050 -0.210 -15.845 1.00 76.69 103 GLY A CA 1
ATOM 795 C C . GLY A 1 103 ? 1.483 -0.148 -16.366 1.00 76.69 103 GLY A C 1
ATOM 796 O O . GLY A 1 103 ? 2.293 -0.996 -15.988 1.00 76.69 103 GLY A O 1
ATOM 797 N N . TYR A 1 104 ? 1.824 0.859 -17.176 1.00 81.69 104 TYR A N 1
ATOM 798 C CA . TYR A 1 104 ? 3.116 0.954 -17.858 1.00 81.69 104 TYR A CA 1
ATOM 799 C C . TYR A 1 104 ? 4.296 0.880 -16.887 1.00 81.69 104 TYR A C 1
ATOM 801 O O . TYR A 1 104 ? 5.183 0.042 -17.039 1.00 81.69 104 TYR A O 1
ATOM 809 N N . HIS A 1 105 ? 4.271 1.690 -15.826 1.00 80.25 105 HIS A N 1
ATOM 810 C CA . HIS A 1 105 ? 5.354 1.712 -14.844 1.00 80.25 105 HIS A CA 1
ATOM 811 C C . HIS A 1 105 ? 5.484 0.388 -14.094 1.00 80.25 105 HIS A C 1
ATOM 813 O O . HIS A 1 105 ? 6.593 -0.098 -13.914 1.00 80.25 105 HIS A O 1
ATOM 819 N N . ILE A 1 106 ? 4.364 -0.248 -13.733 1.00 81.69 106 ILE A N 1
ATOM 820 C CA . ILE A 1 106 ? 4.370 -1.549 -13.048 1.00 81.69 106 ILE A CA 1
ATOM 821 C C . ILE A 1 106 ? 4.987 -2.624 -13.950 1.00 81.69 106 ILE A C 1
ATOM 823 O O . ILE A 1 106 ? 5.792 -3.433 -13.487 1.00 81.69 106 ILE A O 1
ATOM 827 N N . ILE A 1 107 ? 4.624 -2.638 -15.234 1.00 83.56 107 ILE A N 1
ATOM 828 C CA . ILE A 1 107 ? 5.155 -3.590 -16.214 1.00 83.56 107 ILE A CA 1
ATOM 829 C C . ILE A 1 107 ? 6.652 -3.347 -16.430 1.00 83.56 107 ILE A C 1
ATOM 831 O O . ILE A 1 107 ? 7.433 -4.293 -16.346 1.00 83.56 107 ILE A O 1
ATOM 835 N N . GLN A 1 108 ? 7.074 -2.095 -16.619 1.00 82.81 108 GLN A N 1
ATOM 836 C CA . GLN A 1 108 ? 8.487 -1.765 -16.810 1.00 82.81 108 GLN A CA 1
ATOM 837 C C . GLN A 1 108 ? 9.336 -2.078 -15.579 1.00 82.81 108 GLN A C 1
ATOM 839 O O . GLN A 1 108 ? 10.419 -2.641 -15.718 1.00 82.81 108 GLN A O 1
ATOM 844 N N . SER A 1 109 ? 8.839 -1.826 -14.364 1.00 83.06 109 SER A N 1
ATOM 845 C CA . SER A 1 109 ? 9.537 -2.243 -13.143 1.00 83.06 109 SER A CA 1
ATOM 846 C C . SER A 1 109 ? 9.697 -3.758 -13.066 1.00 83.06 109 SER A C 1
ATOM 848 O O . SER A 1 109 ? 10.773 -4.240 -12.717 1.00 83.06 109 SER A O 1
ATOM 850 N N . LYS A 1 110 ? 8.657 -4.527 -13.418 1.00 84.38 110 LYS A N 1
ATOM 851 C CA . LYS A 1 110 ? 8.734 -5.996 -13.447 1.00 84.38 110 LYS A CA 1
ATOM 852 C C . LYS A 1 110 ? 9.761 -6.489 -14.466 1.00 84.38 110 LYS A C 1
ATOM 854 O O . LYS A 1 110 ? 10.529 -7.396 -14.154 1.00 84.38 110 LYS A O 1
ATOM 859 N N . ILE A 1 111 ? 9.798 -5.887 -15.654 1.00 84.12 111 ILE A N 1
ATOM 860 C CA . ILE A 1 111 ? 10.773 -6.221 -16.699 1.00 84.12 111 ILE A CA 1
ATOM 861 C C . ILE A 1 111 ? 12.191 -5.865 -16.241 1.00 84.12 111 ILE A C 1
ATOM 863 O O . ILE A 1 111 ? 13.088 -6.690 -16.391 1.00 84.12 111 ILE A O 1
ATOM 867 N N . ALA A 1 112 ? 12.394 -4.690 -15.638 1.00 83.12 112 ALA A N 1
ATOM 868 C CA . ALA A 1 112 ? 13.688 -4.261 -15.109 1.00 83.12 112 ALA A CA 1
ATOM 869 C C . ALA A 1 112 ? 14.230 -5.270 -14.083 1.00 83.12 112 ALA A C 1
ATOM 871 O O . ALA A 1 112 ? 15.314 -5.821 -14.288 1.00 83.12 112 ALA A O 1
ATOM 872 N N . ILE A 1 113 ? 13.423 -5.610 -13.069 1.00 85.56 113 ILE A N 1
ATOM 873 C CA . ILE A 1 113 ? 13.762 -6.605 -12.039 1.00 85.56 113 ILE A CA 1
ATOM 874 C C . ILE A 1 113 ? 14.065 -7.968 -12.674 1.00 85.56 113 ILE A C 1
ATOM 876 O O . ILE A 1 113 ? 15.087 -8.580 -12.373 1.00 85.56 113 ILE A O 1
ATOM 880 N N . GLY A 1 114 ? 13.205 -8.443 -13.581 1.00 84.69 114 GLY A N 1
ATOM 881 C CA . GLY A 1 114 ? 13.391 -9.735 -14.246 1.00 84.69 114 GLY A CA 1
ATOM 882 C C . GLY A 1 114 ? 14.640 -9.786 -15.129 1.00 84.69 114 GLY A C 1
ATOM 883 O O . GLY A 1 114 ? 15.298 -10.819 -15.224 1.00 84.69 114 GLY A O 1
ATOM 884 N N . SER A 1 115 ? 15.003 -8.664 -15.745 1.00 84.50 115 SER A N 1
ATOM 885 C CA . SER A 1 115 ? 16.138 -8.581 -16.659 1.00 84.50 115 SER A CA 1
ATOM 886 C C . SER A 1 115 ? 17.503 -8.546 -15.964 1.00 84.50 115 SER A C 1
ATOM 888 O O . SER A 1 115 ? 18.503 -8.852 -16.610 1.00 84.50 115 SER A O 1
ATOM 890 N N . GLY A 1 116 ? 17.557 -8.203 -14.672 1.00 81.88 116 GLY A N 1
ATOM 891 C CA . GLY A 1 116 ? 18.783 -8.251 -13.868 1.00 81.88 116 GLY A CA 1
ATOM 892 C C . GLY A 1 116 ? 19.246 -9.670 -13.526 1.00 81.88 116 GLY A C 1
ATOM 893 O O . GLY A 1 116 ? 20.414 -9.882 -13.209 1.00 81.88 116 GLY A O 1
ATOM 894 N N . GLY A 1 117 ? 18.369 -10.675 -13.617 1.00 85.25 117 GLY A N 1
ATOM 895 C CA . GLY A 1 117 ? 18.717 -12.060 -13.292 1.00 85.25 117 GLY A CA 1
ATOM 896 C C . GLY A 1 117 ? 19.310 -12.219 -11.879 1.00 85.25 117 GLY A C 1
ATOM 897 O O . GLY A 1 117 ? 19.005 -11.457 -10.963 1.00 85.25 117 GLY A O 1
ATOM 898 N N . LEU A 1 118 ? 20.166 -13.226 -11.676 1.00 83.25 118 LEU A N 1
ATOM 899 C CA . LEU A 1 118 ? 20.778 -13.499 -10.363 1.00 83.25 118 LEU A CA 1
ATOM 900 C C . LEU A 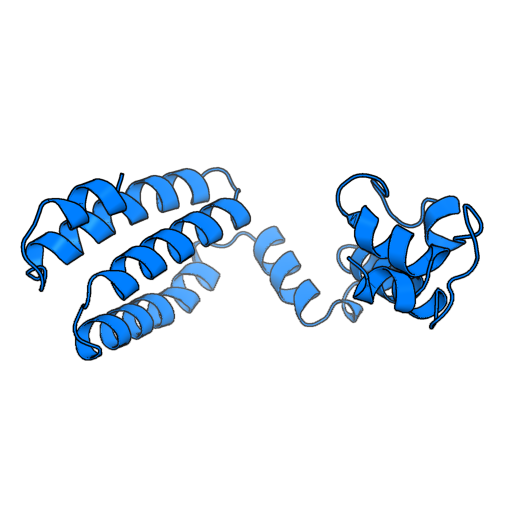1 118 ? 21.970 -12.581 -10.035 1.00 83.25 118 LEU A C 1
ATOM 902 O O . LEU A 1 118 ? 22.170 -12.227 -8.871 1.00 83.25 118 LEU A O 1
ATOM 906 N N . SER A 1 119 ? 22.748 -12.207 -11.052 1.00 82.88 119 SER A N 1
ATOM 907 C CA . SER A 1 119 ? 24.037 -11.511 -10.902 1.00 82.88 119 SER A CA 1
ATOM 908 C C . SER A 1 119 ? 24.035 -10.051 -11.366 1.00 82.88 119 SER A C 1
ATOM 910 O O . SER A 1 119 ? 25.050 -9.381 -11.210 1.00 82.88 119 SER A O 1
ATOM 912 N N . GLY A 1 120 ? 22.924 -9.556 -11.916 1.00 85.81 120 GLY A N 1
ATOM 913 C CA . GLY A 1 120 ? 22.808 -8.190 -12.418 1.00 85.81 120 GLY A CA 1
ATOM 914 C C . GLY A 1 120 ? 23.345 -8.021 -13.836 1.00 85.81 120 GLY A C 1
ATOM 915 O O . GLY A 1 120 ? 24.040 -8.886 -14.373 1.00 85.81 120 GLY A O 1
ATOM 916 N N . LYS A 1 121 ? 23.021 -6.881 -14.451 1.00 82.69 121 LYS A N 1
ATOM 917 C CA . LYS A 1 121 ? 23.593 -6.458 -15.741 1.00 82.69 121 LYS A CA 1
ATOM 918 C C . LYS A 1 121 ? 24.931 -5.723 -15.604 1.00 82.6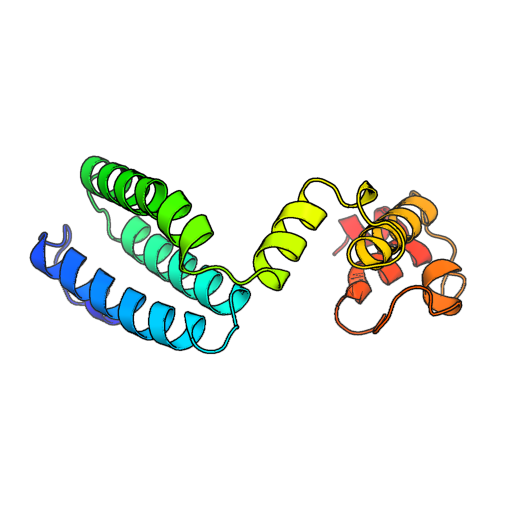9 121 LYS A C 1
ATOM 920 O O . LYS A 1 121 ? 25.644 -5.585 -16.595 1.00 82.69 121 LYS A O 1
ATOM 925 N N . GLY A 1 122 ? 25.279 -5.267 -14.401 1.00 78.81 122 GLY A N 1
ATOM 926 C CA . GLY A 1 122 ? 26.441 -4.425 -14.125 1.00 78.81 122 GLY A CA 1
ATOM 927 C C . GLY A 1 122 ? 26.064 -2.969 -13.837 1.00 78.81 122 GLY A C 1
ATOM 928 O O . GLY A 1 122 ? 25.024 -2.471 -14.273 1.00 78.81 122 GLY A O 1
ATOM 929 N N . TRP A 1 123 ? 26.932 -2.285 -13.088 1.00 77.62 123 TRP A N 1
ATOM 930 C CA . TRP A 1 123 ? 26.754 -0.887 -12.682 1.00 77.62 123 TRP A CA 1
ATOM 931 C C . TRP A 1 123 ? 26.556 0.026 -13.898 1.00 77.62 123 TRP A C 1
ATOM 933 O O . TRP A 1 123 ? 27.399 0.035 -14.799 1.00 77.62 123 TRP A O 1
ATOM 943 N N . MET A 1 124 ? 25.462 0.799 -13.924 1.00 75.62 124 MET A N 1
ATOM 944 C CA . MET A 1 124 ? 25.095 1.693 -15.040 1.00 75.62 124 MET A CA 1
ATOM 945 C C . MET A 1 124 ? 24.932 0.984 -16.403 1.00 75.62 124 MET A C 1
ATOM 947 O O . MET A 1 124 ? 25.104 1.596 -17.456 1.00 75.62 124 MET A O 1
ATOM 951 N N . GLN A 1 125 ? 24.622 -0.317 -16.400 1.00 76.31 125 GLN A N 1
ATOM 952 C CA . GLN A 1 125 ? 24.261 -1.095 -17.599 1.00 76.31 125 GLN A CA 1
ATOM 953 C C . GLN A 1 125 ? 22.758 -1.433 -17.635 1.00 76.31 125 GLN A C 1
ATOM 955 O O . GLN A 1 125 ? 22.304 -2.240 -18.451 1.00 76.31 125 GLN A O 1
ATOM 960 N N . GLY A 1 126 ? 21.962 -0.841 -16.738 1.00 72.50 126 GLY A N 1
ATOM 961 C CA . GLY A 1 126 ? 20.521 -1.061 -16.664 1.00 72.50 126 GLY A CA 1
ATOM 962 C C . GLY A 1 126 ? 19.799 -0.420 -17.844 1.00 72.50 126 GLY A C 1
ATOM 963 O O . GLY A 1 126 ? 19.603 0.786 -17.874 1.00 72.50 126 GLY A O 1
ATOM 964 N N . THR A 1 127 ? 19.372 -1.212 -18.822 1.00 71.56 127 THR A N 1
ATOM 965 C CA . THR A 1 127 ? 18.649 -0.732 -20.011 1.00 71.56 127 THR A CA 1
ATOM 966 C C . THR A 1 127 ? 17.322 -0.043 -19.684 1.00 71.56 127 THR A C 1
ATOM 968 O O . THR A 1 127 ? 16.984 0.938 -20.340 1.00 71.56 127 THR A O 1
ATOM 971 N N . GLN A 1 128 ? 16.574 -0.530 -18.685 1.00 70.62 128 GLN A N 1
ATOM 972 C CA . GLN A 1 128 ? 15.270 0.043 -18.329 1.00 70.62 128 GLN A CA 1
ATOM 973 C C . GLN A 1 128 ? 15.429 1.283 -17.453 1.00 70.62 128 GLN A C 1
ATOM 975 O O . GLN A 1 128 ? 14.724 2.273 -17.648 1.00 70.62 128 GLN A O 1
ATOM 980 N N . SER A 1 129 ? 16.412 1.260 -16.549 1.00 61.78 129 SER A N 1
ATOM 981 C CA . SER A 1 129 ? 16.842 2.442 -15.806 1.00 61.78 129 SER A CA 1
ATOM 982 C C . SER A 1 129 ? 17.368 3.535 -16.749 1.00 61.78 129 SER A C 1
ATOM 984 O O . SER A 1 129 ? 16.858 4.647 -16.741 1.00 61.78 129 SER A O 1
ATOM 986 N N . GLN A 1 130 ? 18.344 3.264 -17.618 1.00 61.72 130 GLN A N 1
ATOM 987 C CA . GLN A 1 130 ? 19.054 4.305 -18.375 1.00 61.72 130 GLN A CA 1
ATOM 988 C C . GLN A 1 130 ? 18.187 5.031 -19.415 1.00 61.72 130 GLN A C 1
ATOM 990 O O . GLN A 1 130 ? 18.386 6.226 -19.631 1.00 61.72 130 GLN A O 1
ATOM 995 N N . LEU A 1 131 ? 17.239 4.325 -20.043 1.00 61.00 131 LEU A N 1
ATOM 996 C CA . LEU A 1 131 ? 16.420 4.822 -21.158 1.00 61.00 131 LEU A CA 1
ATOM 997 C C . LEU A 1 131 ? 15.154 5.587 -20.720 1.00 61.00 131 LEU A C 1
ATOM 999 O O . LEU A 1 131 ? 14.251 5.775 -21.526 1.00 61.00 131 LEU A O 1
ATOM 1003 N N . GLU A 1 132 ? 15.069 6.023 -19.457 1.00 62.50 132 GLU A N 1
ATOM 1004 C CA . GLU A 1 132 ? 13.933 6.800 -18.911 1.00 62.50 132 GLU A CA 1
ATOM 1005 C C . GLU A 1 132 ? 12.562 6.119 -19.014 1.00 62.50 132 GLU A C 1
ATOM 1007 O O . GLU A 1 132 ? 11.526 6.754 -18.821 1.00 62.50 132 GLU A O 1
ATOM 1012 N N . PHE A 1 133 ? 12.525 4.802 -19.228 1.00 62.19 133 PHE A N 1
ATOM 1013 C CA . PHE A 1 133 ? 11.267 4.058 -19.238 1.00 62.19 133 PHE A CA 1
ATOM 1014 C C . PHE A 1 133 ? 10.598 4.006 -17.852 1.00 62.19 133 PHE A C 1
ATOM 1016 O O . PHE A 1 133 ? 9.397 3.744 -17.760 1.00 62.19 133 PHE A O 1
ATOM 1023 N N . LEU A 1 134 ? 11.341 4.313 -16.781 1.00 61.66 134 LEU A N 1
ATOM 1024 C CA . LEU A 1 134 ? 10.820 4.533 -15.432 1.00 61.66 134 LEU A CA 1
ATOM 1025 C C . LEU A 1 134 ? 10.922 6.024 -15.057 1.00 61.66 134 LEU A C 1
ATOM 1027 O O . LEU A 1 134 ? 12.038 6.550 -14.982 1.00 61.66 134 LEU A O 1
ATOM 1031 N N . PRO A 1 135 ? 9.800 6.716 -14.784 1.00 52.38 135 PRO A N 1
ATOM 1032 C CA . PRO A 1 135 ? 9.841 8.046 -14.195 1.00 52.38 135 PRO A CA 1
ATOM 1033 C C . PRO A 1 135 ? 10.406 7.936 -12.779 1.00 52.38 135 PRO A C 1
ATOM 1035 O O . PRO A 1 135 ? 10.151 6.963 -12.080 1.00 52.38 135 PRO A O 1
ATOM 1038 N N . GLU A 1 136 ? 11.199 8.921 -12.371 1.00 58.06 136 GLU A N 1
ATOM 1039 C CA . GLU A 1 136 ? 11.798 9.003 -11.032 1.00 58.06 136 GLU A CA 1
ATOM 1040 C C . GLU A 1 136 ? 12.476 7.715 -10.512 1.00 58.06 136 GLU A C 1
ATOM 1042 O O . GLU A 1 136 ? 12.227 7.214 -9.415 1.00 58.06 136 GLU A O 1
ATOM 1047 N N . ARG A 1 137 ? 13.432 7.207 -11.295 1.00 59.00 137 ARG A N 1
ATOM 1048 C CA . ARG A 1 137 ? 14.303 6.055 -10.976 1.00 59.00 137 ARG A CA 1
ATOM 1049 C C . ARG A 1 137 ? 14.950 6.103 -9.582 1.00 59.00 137 ARG A C 1
ATOM 1051 O O . ARG A 1 137 ? 15.303 5.067 -9.030 1.00 59.00 137 ARG A O 1
ATOM 1058 N N . HIS A 1 138 ? 15.151 7.307 -9.045 1.00 59.59 138 HIS A N 1
ATOM 1059 C CA . HIS A 1 138 ? 15.883 7.561 -7.804 1.00 59.59 138 HIS A CA 1
ATOM 1060 C C . HIS A 1 138 ? 15.001 7.617 -6.548 1.00 59.59 138 HIS A C 1
ATOM 1062 O O . HIS A 1 138 ? 15.547 7.582 -5.448 1.00 59.59 138 HIS A O 1
ATOM 1068 N N . THR A 1 139 ? 13.674 7.699 -6.685 1.00 69.62 139 THR A N 1
ATOM 1069 C CA . THR A 1 139 ? 12.737 7.772 -5.552 1.00 69.62 139 THR A CA 1
ATOM 1070 C C . THR A 1 139 ? 11.917 6.486 -5.480 1.00 69.62 139 THR A C 1
ATOM 1072 O O . THR A 1 139 ? 12.281 5.556 -4.760 1.00 69.62 139 THR A O 1
ATOM 1075 N N . ASP A 1 140 ? 10.867 6.390 -6.289 1.00 69.88 140 ASP A N 1
ATOM 1076 C CA . ASP A 1 140 ? 9.844 5.350 -6.184 1.00 69.88 140 ASP A CA 1
ATOM 1077 C C . ASP A 1 140 ? 10.282 4.014 -6.809 1.00 69.88 140 ASP A C 1
ATOM 1079 O O . ASP A 1 140 ? 9.752 2.957 -6.462 1.00 69.88 140 ASP A O 1
ATOM 1083 N N . PHE A 1 141 ? 11.289 4.035 -7.692 1.00 77.31 141 PHE A N 1
ATOM 1084 C CA . PHE A 1 141 ? 11.736 2.860 -8.451 1.00 77.31 141 PHE A CA 1
ATOM 1085 C C . PHE A 1 141 ? 13.184 2.431 -8.193 1.00 77.31 141 PHE A C 1
ATOM 1087 O O . PHE A 1 141 ? 13.708 1.578 -8.914 1.00 77.31 141 PHE A O 1
ATOM 1094 N N . ILE A 1 142 ? 13.815 2.935 -7.127 1.00 80.38 142 ILE A N 1
ATOM 1095 C CA . ILE A 1 142 ? 15.209 2.604 -6.786 1.00 80.38 142 ILE A CA 1
ATOM 1096 C C . ILE A 1 142 ? 15.431 1.094 -6.618 1.00 80.38 142 ILE A C 1
ATOM 1098 O O . ILE A 1 142 ? 16.457 0.555 -7.027 1.00 80.38 142 ILE A O 1
ATOM 1102 N N . PHE A 1 143 ? 14.428 0.385 -6.097 1.00 83.44 143 PHE A N 1
ATOM 1103 C CA . PHE A 1 143 ? 14.472 -1.066 -5.931 1.00 83.44 143 PHE A CA 1
ATOM 1104 C C . PHE A 1 143 ? 14.578 -1.803 -7.272 1.00 83.44 143 PHE A C 1
ATOM 1106 O O . PHE A 1 143 ? 15.348 -2.752 -7.397 1.00 83.44 143 PHE A O 1
ATOM 1113 N N . ALA A 1 144 ? 13.841 -1.350 -8.292 1.00 83.12 144 ALA A N 1
ATOM 1114 C CA . ALA A 1 144 ? 13.900 -1.938 -9.627 1.00 83.12 144 ALA A CA 1
ATOM 1115 C C . ALA A 1 144 ? 15.256 -1.679 -10.302 1.00 83.12 144 ALA A C 1
ATOM 1117 O O . ALA A 1 144 ? 15.763 -2.559 -10.994 1.00 83.12 144 ALA A O 1
ATOM 1118 N N . VAL A 1 145 ? 15.867 -0.513 -10.053 1.00 81.94 145 VAL A N 1
ATOM 1119 C CA . VAL A 1 145 ? 17.213 -0.179 -10.547 1.00 81.94 145 VAL A CA 1
ATOM 1120 C C . VAL A 1 145 ? 18.280 -1.062 -9.904 1.00 81.94 145 VAL A C 1
ATOM 1122 O O . VAL A 1 145 ? 19.086 -1.660 -10.613 1.00 81.94 145 VAL A O 1
ATOM 1125 N N . ILE A 1 146 ? 18.256 -1.210 -8.576 1.00 84.00 146 ILE A N 1
ATOM 1126 C CA . ILE A 1 146 ? 19.195 -2.082 -7.851 1.00 84.00 146 ILE A CA 1
ATOM 1127 C C . ILE A 1 146 ? 19.062 -3.528 -8.340 1.00 84.00 146 ILE A C 1
ATOM 1129 O O . ILE A 1 146 ? 20.066 -4.187 -8.607 1.00 84.00 146 ILE A O 1
ATOM 1133 N N . ALA A 1 147 ? 17.827 -4.002 -8.517 1.00 85.81 147 ALA A N 1
ATOM 1134 C CA . ALA A 1 147 ? 17.551 -5.333 -9.038 1.00 85.81 147 ALA A CA 1
ATOM 1135 C C . ALA A 1 147 ? 18.090 -5.544 -10.461 1.00 85.81 147 ALA A C 1
ATOM 1137 O O . ALA A 1 147 ? 18.628 -6.608 -10.756 1.00 85.81 147 ALA A O 1
ATOM 1138 N N . GLU A 1 148 ? 17.960 -4.550 -11.344 1.00 86.31 148 GLU A N 1
ATOM 1139 C CA . GLU A 1 148 ? 18.450 -4.634 -12.723 1.00 86.31 148 GLU A CA 1
ATOM 1140 C C . GLU A 1 148 ? 19.988 -4.632 -12.783 1.00 86.31 148 GLU A C 1
ATOM 1142 O O . GLU A 1 148 ? 20.590 -5.427 -13.510 1.00 86.31 148 GLU A O 1
ATOM 1147 N N . GLU A 1 149 ? 20.638 -3.758 -12.015 1.00 86.44 149 GLU A N 1
ATOM 1148 C CA . GLU A 1 149 ? 22.088 -3.556 -12.086 1.00 86.44 149 GLU A CA 1
ATOM 1149 C C . GLU A 1 149 ? 22.883 -4.610 -11.315 1.00 86.44 149 GLU A C 1
ATOM 1151 O O . GLU A 1 149 ? 23.882 -5.114 -11.830 1.00 86.44 149 GLU A O 1
ATOM 1156 N N . TRP A 1 150 ? 22.434 -4.971 -10.111 1.00 83.69 150 TRP A N 1
ATOM 1157 C CA . TRP A 1 150 ? 23.159 -5.857 -9.193 1.00 83.69 150 TRP A CA 1
ATOM 1158 C C . TRP A 1 150 ? 22.530 -7.251 -9.058 1.00 83.69 150 TRP A C 1
ATOM 1160 O O . TRP A 1 150 ? 23.132 -8.158 -8.483 1.00 83.69 150 TRP A O 1
ATOM 1170 N N . GLY A 1 151 ? 21.334 -7.449 -9.616 1.00 86.44 151 GLY A N 1
ATOM 1171 C CA . GLY A 1 151 ? 20.653 -8.738 -9.632 1.00 86.44 151 GLY A CA 1
ATOM 1172 C C . GLY A 1 151 ? 20.019 -9.127 -8.302 1.00 86.44 151 GLY A C 1
ATOM 1173 O O . GLY A 1 151 ? 20.072 -8.424 -7.290 1.00 86.44 151 GLY A O 1
ATOM 1174 N N . LEU A 1 152 ? 19.412 -10.313 -8.304 1.00 84.81 152 LEU A N 1
ATOM 1175 C CA . LEU A 1 152 ? 18.704 -10.866 -7.151 1.00 84.81 152 LEU A CA 1
ATOM 1176 C C . LEU A 1 152 ? 19.616 -11.109 -5.936 1.00 84.81 152 LEU A C 1
ATOM 1178 O O . LEU A 1 152 ? 19.158 -11.037 -4.799 1.00 84.81 152 LEU A O 1
ATOM 1182 N N . SER A 1 153 ? 20.904 -11.378 -6.154 1.00 84.00 153 SER A N 1
ATOM 1183 C CA . SER A 1 153 ? 21.868 -11.578 -5.064 1.00 84.00 153 SER A CA 1
ATOM 1184 C C . SER A 1 153 ? 22.046 -10.331 -4.192 1.00 84.00 153 SER A C 1
ATOM 1186 O O . SER A 1 153 ? 22.051 -10.447 -2.969 1.00 84.00 153 SER A O 1
ATOM 1188 N N . ALA A 1 154 ? 22.113 -9.141 -4.793 1.00 82.19 154 ALA A N 1
ATOM 1189 C CA . ALA A 1 154 ? 22.179 -7.891 -4.043 1.00 82.19 154 ALA A CA 1
ATOM 1190 C C . ALA A 1 154 ? 20.857 -7.565 -3.342 1.00 82.19 154 ALA A C 1
ATOM 1192 O O . ALA A 1 154 ? 20.871 -7.080 -2.214 1.00 82.19 154 ALA A O 1
ATOM 1193 N N . LEU A 1 155 ? 19.721 -7.901 -3.963 1.00 83.00 155 LEU A N 1
ATOM 1194 C CA . LEU A 1 155 ? 18.410 -7.766 -3.325 1.00 83.00 155 LEU A CA 1
ATOM 1195 C C . LEU A 1 155 ? 18.282 -8.601 -2.047 1.00 83.00 155 LEU A C 1
ATOM 1197 O O . LEU A 1 155 ? 17.674 -8.144 -1.089 1.00 83.00 155 LEU A O 1
ATOM 1201 N N . LEU A 1 156 ? 18.836 -9.815 -2.030 1.00 82.19 156 LEU A N 1
ATOM 1202 C CA . LEU A 1 156 ? 18.809 -10.687 -0.851 1.00 82.19 156 LEU A CA 1
ATOM 1203 C C . LEU A 1 156 ? 19.803 -10.270 0.241 1.00 82.19 156 LEU A C 1
ATOM 1205 O O . LEU A 1 156 ? 19.690 -10.740 1.370 1.00 82.19 156 LEU A O 1
ATOM 1209 N N . ALA A 1 157 ? 20.794 -9.446 -0.098 1.00 80.06 157 ALA A N 1
ATOM 1210 C CA . ALA A 1 157 ? 21.811 -8.977 0.837 1.00 80.06 157 ALA A CA 1
ATOM 1211 C C . ALA A 1 157 ? 21.406 -7.692 1.590 1.00 80.06 157 ALA A C 1
ATOM 1213 O O . ALA A 1 157 ? 22.076 -7.341 2.563 1.00 80.06 157 ALA A O 1
ATOM 1214 N N . CYS A 1 158 ? 20.349 -7.004 1.144 1.00 62.09 158 CYS A N 1
ATOM 1215 C CA . CYS A 1 158 ? 19.770 -5.812 1.774 1.00 62.09 158 CYS A CA 1
ATOM 1216 C C . CYS A 1 158 ? 18.687 -6.175 2.797 1.00 62.09 158 CYS A C 1
ATOM 1218 O O . CYS A 1 158 ? 18.635 -5.482 3.839 1.00 62.09 158 CYS A O 1
#